Protein AF-A0A251T1A9-F1 (afdb_monomer_lite)

InterPro domains:
  IPR000823 Plant peroxidase [PR00461] (38-57)
  IPR000823 Plant peroxidase [PR00461] (62-82)
  IPR000823 Plant peroxidase [PTHR31235] (16-74)
  IPR002016 Haem peroxidase [PS50873] (28-74)
  IPR010255 Haem peroxidase superfamily [SSF48113] (6-73)

Secondary structure (DSSP, 8-state):
-HHHHHHHHHHHHHHHHHHHHHHT------TTTTTTT-TTHHHHHHHHHHHHHHH-TTHHHHHHHHHHHHHH------S----

pLDDT: mean 85.2, std 16.34, range [44.59, 98.56]

Foldseek 3Di:
DVVVVVVVVVVVVVVVVVVVVVVPPPPVDDDCPCCVPNVCPVVVVVVVQVVVCVVPVVSVVVVVVVVCCVVVPDPPPDPDPPD

Organism: Helianthus annuus (NCBI:txid4232)

Sequence (83 aa):
MKLIKMTIVVLTIIIIFEFLIVANSQNQLKVGFYNQVCPNAESVVTNIVRDAAKSDHRIPPGLLRLHFHDCFVEVLHLSQTHL

Radius of gyration: 23.27 Å; chains: 1; bounding box: 36×28×73 Å

Structure (mmCIF, N/CA/C/O backbone):
data_AF-A0A251T1A9-F1
#
_entry.id   AF-A0A251T1A9-F1
#
loop_
_atom_site.group_PDB
_atom_site.id
_atom_site.type_symbol
_atom_site.label_atom_id
_atom_site.label_alt_id
_atom_site.label_comp_id
_atom_site.label_asym_id
_atom_site.label_entity_id
_atom_site.label_seq_id
_atom_site.pdbx_PDB_ins_code
_atom_site.Cartn_x
_atom_site.Cartn_y
_atom_site.Cartn_z
_atom_site.occupancy
_atom_site.B_iso_or_equiv
_atom_site.auth_seq_id
_atom_site.auth_comp_id
_atom_site.auth_asym_id
_atom_site.auth_atom_id
_atom_site.pdbx_PDB_model_num
ATOM 1 N N . MET A 1 1 ? 21.744 -9.382 52.443 1.00 64.25 1 MET A N 1
ATOM 2 C CA . MET A 1 1 ? 20.283 -9.377 52.175 1.00 64.25 1 MET A CA 1
ATOM 3 C C . MET A 1 1 ? 19.708 -7.992 51.840 1.00 64.25 1 MET A C 1
ATOM 5 O O . MET A 1 1 ? 18.954 -7.910 50.882 1.00 64.25 1 MET A O 1
ATOM 9 N N . LYS A 1 2 ? 20.049 -6.907 52.560 1.00 79.06 2 LYS A N 1
ATOM 10 C CA . LY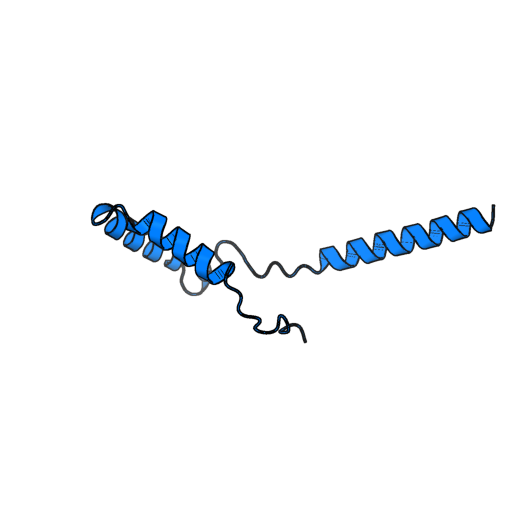S A 1 2 ? 19.549 -5.544 52.252 1.00 79.06 2 LYS A CA 1
ATOM 11 C C . LYS A 1 2 ? 20.025 -5.008 50.891 1.00 79.06 2 LYS A C 1
ATOM 13 O O . LYS A 1 2 ? 19.208 -4.529 50.119 1.00 79.06 2 LYS A O 1
ATOM 18 N N . LEU A 1 3 ? 21.312 -5.192 50.578 1.00 78.06 3 LEU A N 1
ATOM 19 C CA . LEU A 1 3 ? 21.897 -4.823 49.280 1.00 78.06 3 LEU A CA 1
ATOM 20 C C . LEU A 1 3 ? 21.250 -5.592 48.120 1.00 78.06 3 LEU A C 1
ATOM 22 O O . LEU A 1 3 ? 20.825 -4.981 47.156 1.00 78.06 3 LEU A O 1
ATOM 26 N N . ILE A 1 4 ? 21.063 -6.906 48.271 1.00 87.38 4 ILE A N 1
ATOM 27 C CA . ILE A 1 4 ? 20.415 -7.760 47.259 1.00 87.38 4 ILE A CA 1
ATOM 28 C C . ILE A 1 4 ? 18.966 -7.317 47.002 1.00 87.38 4 ILE A C 1
ATOM 30 O O . ILE A 1 4 ? 18.561 -7.184 45.854 1.00 87.38 4 ILE A O 1
ATOM 34 N N . LYS A 1 5 ? 18.189 -7.029 48.058 1.00 84.38 5 LYS A N 1
ATOM 35 C CA . LYS A 1 5 ? 16.824 -6.492 47.917 1.00 84.38 5 LYS A CA 1
ATOM 36 C C . LYS A 1 5 ? 16.809 -5.136 47.210 1.00 84.38 5 LYS A C 1
ATOM 38 O O . LYS A 1 5 ? 15.960 -4.921 46.357 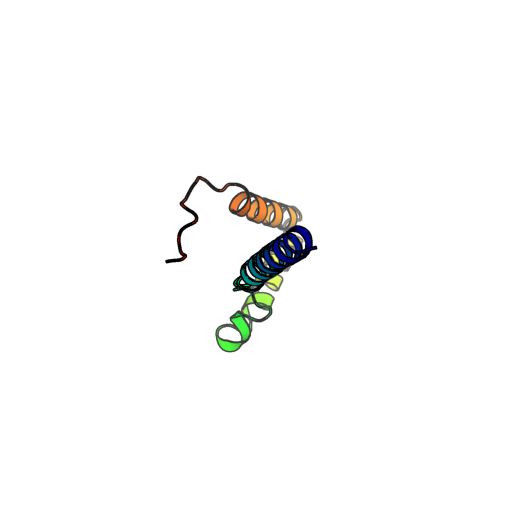1.00 84.38 5 LYS A O 1
ATOM 43 N N . MET A 1 6 ? 17.752 -4.253 47.531 1.00 86.12 6 MET A N 1
ATOM 44 C CA . MET A 1 6 ? 17.872 -2.943 46.887 1.00 86.12 6 MET A CA 1
ATOM 45 C C . MET A 1 6 ? 18.218 -3.075 45.400 1.00 86.12 6 MET A C 1
ATOM 47 O O . MET A 1 6 ? 17.589 -2.426 44.573 1.00 86.12 6 MET A O 1
ATOM 51 N N . THR A 1 7 ? 19.146 -3.968 45.048 1.00 91.44 7 THR A N 1
ATOM 52 C CA . THR A 1 7 ? 19.484 -4.261 43.650 1.00 91.44 7 THR A CA 1
ATOM 53 C C . THR A 1 7 ? 18.280 -4.808 42.885 1.00 91.44 7 THR A C 1
ATOM 55 O O . THR A 1 7 ? 18.017 -4.353 41.779 1.00 91.44 7 THR A O 1
ATOM 58 N N . ILE A 1 8 ? 17.502 -5.722 43.477 1.00 93.94 8 ILE A N 1
ATOM 59 C CA . ILE A 1 8 ? 16.285 -6.260 42.847 1.00 93.94 8 ILE A CA 1
ATOM 60 C C . ILE A 1 8 ? 15.260 -5.149 42.598 1.00 93.94 8 ILE A C 1
ATOM 62 O O . ILE A 1 8 ? 14.719 -5.065 41.501 1.00 93.94 8 ILE A O 1
ATOM 66 N N . VAL A 1 9 ? 15.029 -4.266 43.576 1.00 94.06 9 VAL A N 1
ATOM 67 C CA . VAL A 1 9 ? 14.092 -3.140 43.419 1.00 94.06 9 VAL A CA 1
ATOM 68 C C . VAL A 1 9 ? 14.524 -2.233 42.263 1.00 94.06 9 VAL A C 1
ATOM 70 O O . VAL A 1 9 ? 13.709 -1.924 41.397 1.00 94.06 9 VAL A O 1
ATOM 73 N N . VAL A 1 10 ? 15.808 -1.875 42.184 1.00 94.38 10 VAL A N 1
ATOM 74 C CA . VAL A 1 10 ? 16.335 -1.049 41.084 1.00 94.38 10 VAL A CA 1
ATOM 75 C C . VAL A 1 10 ? 16.153 -1.734 39.726 1.00 94.38 10 VAL A C 1
ATOM 77 O O . VAL A 1 10 ? 15.663 -1.100 38.796 1.00 94.38 10 VAL A O 1
ATOM 80 N N . LEU A 1 11 ? 16.463 -3.029 39.615 1.00 94.62 11 LEU A N 1
ATOM 81 C CA . LEU A 1 11 ? 16.277 -3.779 38.368 1.00 94.62 11 LEU A CA 1
ATOM 82 C C . LEU A 1 11 ? 14.805 -3.828 37.940 1.00 94.62 11 LEU A C 1
ATOM 84 O O . LEU A 1 11 ? 14.506 -3.632 36.767 1.00 94.62 11 LEU A O 1
ATOM 88 N N . THR A 1 12 ? 13.876 -4.028 38.879 1.00 93.75 12 THR A N 1
ATOM 89 C CA . THR A 1 12 ? 12.441 -4.030 38.552 1.00 93.75 12 THR A CA 1
ATOM 90 C C . THR A 1 12 ? 11.954 -2.669 38.057 1.00 93.75 12 THR A C 1
ATOM 92 O O . THR A 1 12 ? 11.174 -2.619 37.112 1.00 93.75 12 THR A O 1
ATOM 95 N N . ILE A 1 13 ? 12.451 -1.567 38.629 1.00 94.75 13 ILE A N 1
ATOM 96 C CA . ILE A 1 13 ? 12.118 -0.209 38.177 1.00 94.75 13 ILE A CA 1
ATOM 97 C C . ILE A 1 13 ? 12.642 0.038 36.757 1.00 94.75 13 ILE A C 1
ATOM 99 O O . ILE A 1 13 ? 11.906 0.577 35.935 1.00 94.75 13 ILE A O 1
ATOM 103 N N . ILE A 1 14 ? 13.875 -0.388 36.456 1.00 94.00 14 ILE A N 1
ATOM 104 C CA . ILE A 1 14 ? 14.467 -0.255 35.114 1.00 94.00 14 ILE A CA 1
ATOM 105 C C . ILE A 1 14 ? 13.627 -1.016 34.081 1.00 94.00 14 ILE A C 1
ATOM 107 O O . ILE A 1 14 ? 13.238 -0.440 33.069 1.00 94.00 14 ILE A O 1
ATOM 111 N N . ILE A 1 15 ? 13.265 -2.268 34.375 1.00 93.06 15 ILE A N 1
ATOM 112 C CA . ILE A 1 15 ? 12.444 -3.098 33.478 1.00 93.06 15 ILE A CA 1
ATOM 113 C C . ILE A 1 15 ? 11.067 -2.460 33.235 1.00 93.06 15 ILE A C 1
ATOM 115 O O . ILE A 1 15 ? 10.587 -2.423 32.104 1.00 93.06 15 ILE A O 1
ATOM 119 N N . ILE A 1 16 ? 10.424 -1.929 34.281 1.00 92.25 16 ILE A N 1
ATOM 120 C CA . ILE A 1 16 ? 9.127 -1.247 34.157 1.00 92.25 16 ILE A CA 1
ATOM 121 C C . ILE A 1 16 ? 9.254 0.012 33.290 1.00 92.25 16 ILE A C 1
ATOM 123 O O . ILE A 1 16 ? 8.388 0.272 32.456 1.00 92.25 16 ILE A O 1
ATOM 127 N N . PHE A 1 17 ? 10.328 0.783 33.462 1.00 88.19 17 PHE A N 1
ATOM 128 C CA . PHE A 1 17 ? 10.569 2.004 32.699 1.00 88.19 17 PHE A CA 1
ATOM 129 C C . PHE A 1 17 ? 10.767 1.726 31.203 1.00 88.19 17 PHE A C 1
ATOM 131 O O . PHE A 1 17 ? 10.140 2.380 30.372 1.00 88.19 17 PHE A O 1
ATOM 138 N N . GLU A 1 18 ? 11.559 0.710 30.852 1.00 85.31 18 GLU A N 1
ATOM 139 C CA . GLU A 1 18 ? 11.739 0.279 29.459 1.00 85.31 18 GLU A CA 1
ATOM 140 C C . GLU A 1 18 ? 10.416 -0.175 28.823 1.00 85.31 18 GLU A C 1
ATOM 142 O O . GLU A 1 18 ? 10.100 0.201 27.692 1.00 85.31 18 GLU A O 1
ATOM 147 N N . PHE A 1 19 ? 9.594 -0.920 29.568 1.00 81.69 19 PHE A N 1
ATOM 148 C CA . PHE A 1 19 ? 8.294 -1.390 29.086 1.00 81.69 19 PHE A CA 1
ATOM 149 C C . PHE A 1 19 ? 7.309 -0.237 28.830 1.00 81.69 19 PHE A C 1
ATOM 151 O O . PHE A 1 19 ? 6.577 -0.244 27.838 1.00 81.69 19 PHE A O 1
ATOM 158 N N . LEU A 1 20 ? 7.319 0.788 29.690 1.00 80.12 20 LEU A N 1
ATOM 159 C CA . LEU A 1 20 ? 6.507 1.994 29.515 1.00 80.12 20 LEU A CA 1
ATOM 160 C C . LEU A 1 20 ? 6.915 2.792 28.271 1.00 80.12 20 LEU A C 1
ATOM 162 O O . LEU A 1 20 ? 6.042 3.325 27.590 1.00 80.12 20 LEU A O 1
ATOM 166 N N . ILE A 1 21 ? 8.204 2.857 27.934 1.00 75.81 21 ILE A N 1
ATOM 167 C CA . ILE A 1 21 ? 8.669 3.555 26.725 1.00 75.81 21 ILE A CA 1
ATOM 168 C C . ILE A 1 21 ? 8.140 2.865 25.459 1.00 75.81 21 ILE A C 1
ATOM 170 O O . ILE A 1 21 ? 7.597 3.533 24.580 1.00 75.81 21 ILE A O 1
ATOM 174 N N . VAL A 1 22 ? 8.225 1.534 25.377 1.00 69.69 22 VAL A N 1
ATOM 175 C CA . VAL A 1 22 ? 7.760 0.765 24.203 1.00 69.69 22 VAL A CA 1
ATOM 176 C C . VAL A 1 22 ? 6.241 0.868 24.013 1.00 69.69 22 VAL A C 1
ATOM 178 O O . VAL A 1 22 ? 5.755 0.956 22.881 1.00 69.69 22 VAL A O 1
ATOM 181 N N . ALA A 1 23 ? 5.483 0.919 25.112 1.00 64.81 23 ALA A N 1
ATOM 182 C CA . ALA A 1 23 ? 4.02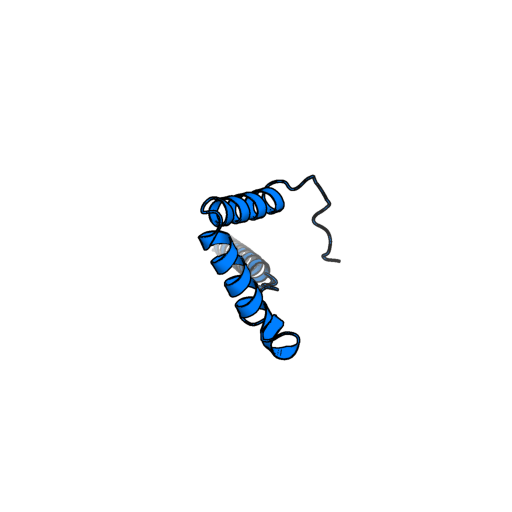7 1.055 25.085 1.00 64.81 23 ALA A CA 1
ATOM 183 C C . ALA A 1 23 ? 3.534 2.398 24.505 1.00 64.81 23 ALA A C 1
ATOM 185 O O . ALA A 1 23 ? 2.380 2.492 24.096 1.00 64.81 23 ALA A O 1
ATOM 186 N N . ASN A 1 24 ? 4.395 3.420 24.437 1.00 60.16 24 ASN A N 1
ATOM 187 C CA . ASN A 1 24 ? 4.082 4.729 23.857 1.00 60.16 24 ASN A CA 1
ATOM 188 C C . ASN A 1 24 ? 4.434 4.836 22.362 1.00 60.16 24 ASN A C 1
ATOM 190 O O . ASN A 1 24 ? 4.436 5.936 21.806 1.00 60.16 24 ASN A O 1
ATOM 194 N N . SER A 1 25 ? 4.724 3.718 21.688 1.00 60.53 25 SER A N 1
ATOM 195 C CA . SER A 1 25 ? 4.866 3.722 20.231 1.00 60.53 25 SER A CA 1
ATOM 196 C C . SER A 1 25 ? 3.524 4.081 19.580 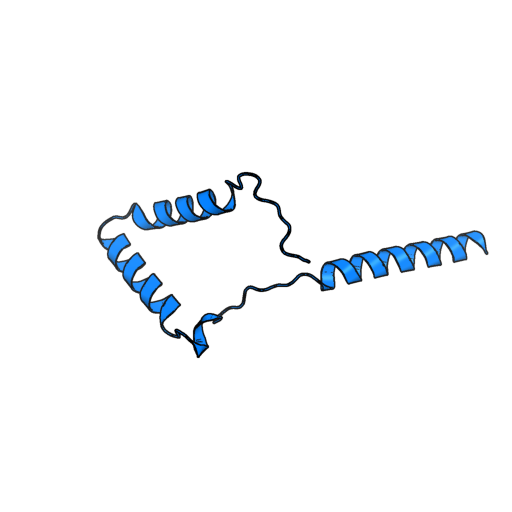1.00 60.53 25 SER A C 1
ATOM 198 O O . SER A 1 25 ? 2.571 3.304 19.545 1.00 60.53 25 SER A O 1
ATOM 200 N N . GLN A 1 26 ? 3.441 5.314 19.082 1.00 61.28 26 GLN A N 1
ATOM 201 C CA . GLN A 1 26 ? 2.320 5.815 18.298 1.00 61.28 26 GLN A CA 1
ATOM 202 C C . GLN A 1 26 ? 2.293 5.071 16.956 1.00 61.28 26 GLN A C 1
ATOM 204 O O . GLN A 1 26 ? 2.864 5.523 15.966 1.00 61.28 26 GLN A O 1
ATOM 209 N N . ASN A 1 27 ? 1.630 3.916 16.903 1.00 62.81 27 ASN A N 1
ATOM 210 C CA . ASN A 1 27 ? 1.248 3.293 15.637 1.00 62.81 27 ASN A CA 1
ATOM 211 C C . ASN A 1 27 ? 0.154 4.154 14.981 1.00 62.81 27 ASN A C 1
ATOM 213 O O . ASN A 1 27 ? -1.035 3.856 15.068 1.00 62.81 27 ASN A O 1
ATOM 217 N N . GLN A 1 28 ? 0.560 5.257 14.345 1.00 77.25 28 GLN A N 1
ATOM 218 C CA . GLN A 1 28 ? -0.339 6.180 13.637 1.00 77.25 28 GLN A CA 1
ATOM 219 C C . GLN A 1 28 ? -0.906 5.571 12.344 1.00 77.25 28 GLN A C 1
ATOM 221 O O . GLN A 1 28 ? -1.880 6.075 11.786 1.00 77.25 28 GLN A O 1
ATOM 226 N N . LEU A 1 29 ? -0.317 4.472 11.866 1.00 85.88 29 LEU A N 1
ATOM 227 C CA . LEU A 1 29 ? -0.768 3.751 10.684 1.00 85.88 29 LEU A CA 1
ATOM 228 C C . LEU A 1 29 ? -1.855 2.740 11.050 1.00 85.88 29 LEU A C 1
ATOM 230 O O . LEU A 1 29 ? -1.707 1.936 11.970 1.00 85.88 29 LEU A O 1
ATOM 234 N N . LYS A 1 30 ? -2.945 2.750 10.282 1.00 89.25 30 LYS A N 1
ATOM 235 C CA . LYS A 1 30 ? -4.086 1.853 10.469 1.00 89.25 30 LYS A CA 1
ATOM 236 C C . LYS A 1 30 ? -4.599 1.359 9.120 1.00 89.25 30 LYS A C 1
ATOM 238 O O . LYS A 1 30 ? -4.830 2.154 8.214 1.00 89.25 30 LYS A O 1
ATOM 243 N N . VAL A 1 31 ? -4.848 0.055 9.005 1.00 92.31 31 VAL A N 1
ATOM 244 C CA . VAL A 1 31 ? -5.536 -0.516 7.835 1.00 92.31 31 VAL A CA 1
ATOM 245 C C . VAL A 1 31 ? -6.948 0.065 7.739 1.00 92.31 31 VAL A C 1
ATOM 247 O O . VAL A 1 31 ? -7.678 0.109 8.734 1.00 92.31 31 VAL A O 1
ATOM 250 N N . GLY A 1 32 ? -7.330 0.533 6.549 1.00 93.62 32 GLY A N 1
ATOM 251 C CA . GLY A 1 32 ? -8.607 1.212 6.343 1.00 93.62 32 GLY A CA 1
ATOM 252 C C . GLY A 1 32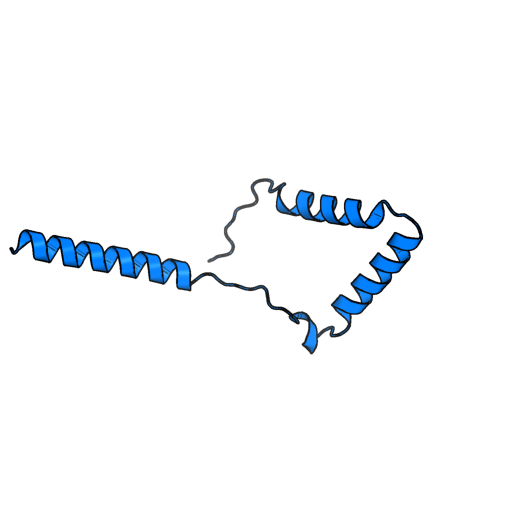 ? -8.651 2.639 6.895 1.00 93.62 32 GLY A C 1
ATOM 253 O O . GLY A 1 32 ? -9.735 3.141 7.194 1.00 93.62 32 GLY A O 1
ATOM 254 N N . PHE A 1 33 ? -7.498 3.307 7.041 1.00 94.38 33 PHE A N 1
ATOM 255 C CA . PHE A 1 33 ? -7.417 4.722 7.429 1.00 94.38 33 PHE A CA 1
ATOM 256 C C . PHE A 1 33 ? -8.340 5.611 6.576 1.00 94.38 33 PHE A C 1
ATOM 258 O O . PHE A 1 33 ? -9.028 6.485 7.098 1.00 94.38 33 PHE A O 1
ATOM 265 N N . TYR A 1 34 ? -8.429 5.333 5.273 1.00 96.50 34 TYR A N 1
ATOM 266 C CA . TYR A 1 34 ? -9.244 6.110 4.341 1.00 96.50 34 TYR A CA 1
ATOM 267 C C . TYR A 1 34 ? -10.724 5.707 4.292 1.00 96.50 34 TYR A C 1
ATOM 269 O O . TYR A 1 34 ? -11.491 6.379 3.610 1.00 96.50 34 TYR A O 1
ATOM 277 N N . ASN A 1 35 ? -11.173 4.682 5.025 1.00 96.75 35 ASN A N 1
ATOM 278 C CA . ASN A 1 35 ? -12.524 4.121 4.867 1.00 96.75 35 ASN A CA 1
ATOM 279 C C . ASN A 1 35 ? -13.660 5.139 5.046 1.00 96.75 35 ASN A C 1
ATOM 281 O O . ASN A 1 35 ? -14.710 4.993 4.431 1.00 96.75 35 ASN A O 1
ATOM 285 N N . GLN A 1 36 ? -13.471 6.156 5.889 1.00 96.88 36 GLN A N 1
ATOM 286 C CA . GLN A 1 36 ? -14.511 7.149 6.176 1.00 96.88 36 GLN A CA 1
ATOM 287 C C . GLN A 1 36 ? -14.492 8.351 5.225 1.00 96.88 36 GLN A C 1
ATOM 289 O O . GLN A 1 36 ? -15.525 8.977 5.020 1.00 96.88 36 GLN A O 1
ATOM 294 N N . VAL A 1 37 ? -13.330 8.681 4.657 1.00 97.12 37 VAL A N 1
ATOM 295 C CA . VAL A 1 37 ? -13.135 9.912 3.870 1.00 97.12 37 VAL A CA 1
ATOM 296 C C . VAL A 1 37 ? -13.011 9.604 2.379 1.00 97.12 37 VAL A C 1
ATOM 298 O O . VAL A 1 37 ? -13.566 10.311 1.546 1.00 97.12 37 VAL A O 1
ATOM 301 N N . CYS A 1 38 ? -12.299 8.531 2.033 1.00 97.81 38 CYS A N 1
ATOM 302 C CA . CYS A 1 38 ? -12.086 8.072 0.666 1.00 97.81 38 CYS A CA 1
ATOM 303 C C . CYS A 1 38 ? -12.036 6.529 0.622 1.00 97.81 38 CYS A C 1
ATOM 305 O O . CYS A 1 38 ? -10.961 5.941 0.480 1.00 97.81 38 CYS A O 1
ATOM 307 N N . PRO A 1 39 ? -13.189 5.841 0.735 1.00 97.75 39 PRO A N 1
ATOM 308 C CA . PRO A 1 39 ? -13.240 4.377 0.834 1.00 97.75 39 PRO A CA 1
ATOM 309 C C . PRO A 1 39 ? -12.679 3.649 -0.394 1.00 97.75 39 PRO A C 1
ATOM 311 O O . PRO A 1 39 ? -12.282 2.493 -0.305 1.00 97.75 39 PRO A O 1
ATOM 314 N N . ASN A 1 40 ? -12.621 4.327 -1.542 1.00 98.00 40 ASN A N 1
ATOM 315 C CA . ASN A 1 40 ? -12.116 3.762 -2.791 1.00 98.00 40 ASN A CA 1
ATOM 316 C C . ASN A 1 40 ? -10.628 4.055 -3.034 1.00 98.00 40 ASN A C 1
ATOM 318 O O . ASN A 1 40 ? -10.121 3.706 -4.095 1.00 98.00 40 ASN A O 1
ATOM 322 N N . ALA A 1 41 ? -9.915 4.697 -2.101 1.00 98.06 41 ALA A N 1
ATOM 323 C CA . ALA A 1 41 ? -8.515 5.077 -2.307 1.00 98.06 41 ALA A CA 1
ATOM 324 C C . ALA A 1 41 ? -7.641 3.872 -2.699 1.00 98.06 41 ALA A C 1
ATOM 326 O O . ALA A 1 41 ? -6.977 3.888 -3.736 1.00 98.06 41 ALA A O 1
ATOM 327 N N . GLU A 1 42 ? -7.699 2.794 -1.914 1.00 97.62 42 GLU A N 1
ATOM 328 C CA . GLU A 1 42 ? -6.888 1.594 -2.143 1.00 97.62 42 GLU A CA 1
ATOM 329 C C . GLU A 1 42 ? -7.260 0.891 -3.461 1.00 97.62 42 GLU A C 1
ATOM 331 O O . GLU A 1 42 ? -6.382 0.447 -4.208 1.00 97.62 42 GLU A O 1
ATOM 336 N N . SER A 1 43 ? -8.554 0.833 -3.801 1.00 98.31 43 SER A N 1
ATOM 337 C CA . SER A 1 43 ? -9.023 0.174 -5.026 1.00 98.31 43 SER A CA 1
ATOM 338 C C . SER A 1 43 ? -8.656 0.962 -6.285 1.00 98.31 43 SER A C 1
ATOM 340 O O . SER A 1 43 ? -8.215 0.364 -7.269 1.00 98.31 43 SER A O 1
ATOM 342 N N . VAL A 1 44 ? -8.761 2.293 -6.248 1.00 98.44 44 VAL A N 1
ATOM 343 C CA . VAL A 1 44 ? -8.348 3.183 -7.342 1.00 98.44 44 VAL A CA 1
ATOM 344 C C . VAL A 1 44 ? -6.853 3.041 -7.613 1.00 98.44 44 VAL A C 1
ATOM 346 O O . VAL A 1 44 ? -6.474 2.774 -8.755 1.00 98.44 44 VAL A O 1
ATOM 349 N N . VAL A 1 45 ? -6.008 3.138 -6.579 1.00 98.19 45 VAL A N 1
ATOM 350 C CA . VAL A 1 45 ? -4.551 2.972 -6.722 1.00 98.19 45 VAL A CA 1
ATOM 351 C C . VAL A 1 45 ? -4.223 1.596 -7.303 1.00 98.19 45 VAL A C 1
ATOM 353 O O . VAL A 1 45 ? -3.490 1.500 -8.286 1.00 98.19 45 VAL A O 1
ATOM 356 N N . THR A 1 46 ? -4.825 0.531 -6.765 1.00 98.25 46 THR A N 1
ATOM 357 C CA . THR A 1 46 ? -4.597 -0.839 -7.249 1.00 98.25 46 THR A CA 1
ATOM 358 C C . THR A 1 46 ? -4.990 -0.998 -8.718 1.00 98.25 46 THR A C 1
ATOM 360 O O . THR A 1 46 ? -4.268 -1.639 -9.480 1.00 98.25 46 THR A O 1
ATOM 363 N N . ASN A 1 47 ? -6.119 -0.422 -9.140 1.00 98.56 47 ASN A N 1
ATOM 364 C CA . ASN A 1 47 ? -6.575 -0.502 -10.527 1.00 98.56 47 ASN A CA 1
ATOM 365 C C . ASN A 1 47 ? -5.602 0.184 -11.488 1.00 98.56 47 ASN A C 1
ATOM 367 O O . ASN A 1 47 ? -5.176 -0.438 -12.459 1.00 98.56 47 ASN A O 1
ATOM 371 N N . ILE A 1 48 ? -5.194 1.414 -11.171 1.00 98.44 48 ILE A N 1
ATOM 372 C CA . ILE A 1 48 ? -4.261 2.185 -11.999 1.00 98.44 48 ILE A CA 1
ATOM 373 C C . ILE A 1 48 ? -2.915 1.467 -12.108 1.00 98.44 48 ILE A C 1
ATOM 375 O O . ILE A 1 48 ? -2.403 1.282 -13.211 1.00 98.44 48 ILE A O 1
ATOM 379 N N . VAL A 1 49 ? -2.355 1.010 -10.982 1.00 98.25 49 VAL A N 1
ATOM 380 C CA . VAL A 1 49 ? -1.069 0.298 -10.977 1.00 98.25 49 VAL A CA 1
ATOM 381 C C . VAL A 1 49 ? -1.162 -1.000 -11.779 1.00 98.25 49 VAL A C 1
ATOM 383 O O . VAL A 1 49 ? -0.243 -1.320 -12.531 1.00 98.25 49 VAL A O 1
ATOM 386 N N . ARG A 1 50 ? -2.276 -1.735 -11.678 1.00 98.50 50 ARG A N 1
ATOM 387 C CA . ARG A 1 50 ? -2.488 -2.972 -12.438 1.00 98.50 50 ARG A CA 1
ATOM 388 C C . ARG A 1 50 ? -2.558 -2.722 -13.939 1.00 98.50 50 ARG A C 1
ATOM 390 O O . ARG A 1 50 ? -1.974 -3.486 -14.702 1.00 98.50 50 ARG A O 1
ATOM 397 N N . ASP A 1 51 ? -3.267 -1.686 -14.370 1.00 98.50 51 ASP A N 1
ATOM 398 C CA . ASP A 1 51 ? -3.379 -1.368 -15.792 1.00 98.50 51 ASP A CA 1
ATOM 399 C C . ASP A 1 51 ? -2.054 -0.835 -16.351 1.00 98.50 51 ASP A C 1
ATOM 401 O O . ASP A 1 51 ? -1.627 -1.261 -17.425 1.00 98.50 51 ASP A O 1
ATOM 405 N N . ALA A 1 52 ? -1.330 -0.021 -15.577 1.00 98.25 52 ALA A N 1
ATOM 406 C CA . ALA A 1 52 ? 0.024 0.406 -15.919 1.00 98.25 52 ALA A CA 1
ATOM 407 C C . ALA A 1 52 ? 0.996 -0.781 -16.023 1.00 98.25 52 ALA A C 1
ATOM 409 O O . ALA A 1 52 ? 1.795 -0.837 -16.954 1.00 98.25 52 ALA A O 1
ATOM 410 N N . ALA A 1 53 ? 0.890 -1.769 -15.130 1.00 98.19 53 ALA A N 1
ATOM 411 C CA . ALA A 1 53 ? 1.726 -2.968 -15.155 1.00 98.19 53 ALA A CA 1
ATOM 412 C C . ALA A 1 53 ? 1.491 -3.843 -16.396 1.00 98.19 53 ALA A C 1
ATOM 414 O O . ALA A 1 53 ? 2.437 -4.446 -16.899 1.00 98.19 53 ALA A O 1
ATOM 415 N N . LYS A 1 54 ? 0.254 -3.898 -16.915 1.00 98.38 54 LYS A N 1
ATOM 416 C CA . LYS A 1 54 ? -0.044 -4.582 -18.188 1.00 98.38 54 LYS A CA 1
ATOM 417 C C . LYS A 1 54 ? 0.620 -3.884 -19.375 1.00 98.38 54 LYS A C 1
ATOM 419 O O . LYS A 1 54 ? 0.999 -4.551 -20.333 1.00 98.38 54 LYS A O 1
ATOM 424 N N . SER A 1 55 ? 0.728 -2.555 -19.324 1.00 98.06 55 SER A N 1
ATOM 425 C CA . SER A 1 55 ? 1.361 -1.762 -20.381 1.00 98.06 55 SER A CA 1
ATOM 426 C C . SER A 1 55 ? 2.889 -1.792 -20.300 1.00 98.06 55 SER A C 1
ATOM 428 O O . SER A 1 55 ? 3.549 -1.843 -21.334 1.00 98.06 55 SER A O 1
ATOM 430 N N . ASP A 1 56 ? 3.458 -1.739 -19.095 1.00 98.12 56 ASP A N 1
ATOM 431 C CA . ASP A 1 56 ? 4.901 -1.792 -18.861 1.00 98.12 56 ASP A CA 1
ATOM 432 C C . ASP A 1 56 ? 5.217 -2.582 -17.582 1.00 98.12 56 ASP A C 1
ATOM 434 O O . ASP A 1 56 ? 4.986 -2.140 -16.453 1.00 98.12 56 ASP A O 1
ATOM 438 N N . HIS A 1 57 ? 5.835 -3.747 -17.771 1.00 97.00 57 HIS A N 1
ATOM 439 C CA . HIS A 1 57 ? 6.230 -4.664 -16.702 1.00 97.00 57 HIS A CA 1
ATOM 440 C C . HIS A 1 57 ? 7.284 -4.076 -15.744 1.00 97.00 57 HIS A C 1
ATOM 442 O O . HIS A 1 57 ? 7.530 -4.639 -14.677 1.00 97.00 57 HIS A O 1
ATOM 448 N N . ARG A 1 58 ? 7.914 -2.947 -16.092 1.00 98.00 58 ARG A N 1
ATOM 449 C CA . ARG A 1 58 ? 8.895 -2.251 -15.245 1.00 98.00 58 ARG A CA 1
ATOM 450 C C . ARG A 1 58 ? 8.243 -1.343 -14.199 1.00 98.00 58 ARG A C 1
ATOM 452 O O . ARG A 1 58 ? 8.930 -0.926 -13.269 1.00 98.00 58 ARG A O 1
ATOM 459 N N . ILE A 1 59 ? 6.941 -1.058 -14.309 1.00 98.12 59 ILE A N 1
ATOM 460 C CA . ILE A 1 59 ? 6.218 -0.172 -13.382 1.00 98.12 59 ILE A CA 1
ATOM 461 C C . ILE A 1 59 ? 6.222 -0.718 -11.941 1.00 98.12 59 ILE A C 1
ATOM 463 O O . ILE A 1 59 ? 6.685 0.008 -11.061 1.00 98.12 59 ILE A O 1
ATOM 467 N N . PRO A 1 60 ? 5.788 -1.966 -11.645 1.00 97.94 60 PRO A N 1
ATOM 468 C CA . PRO A 1 60 ? 5.776 -2.463 -10.266 1.00 97.94 60 PRO A CA 1
ATOM 469 C C . PRO A 1 60 ? 7.145 -2.437 -9.560 1.00 97.94 60 PRO A C 1
ATOM 471 O O . PRO A 1 60 ? 7.221 -1.879 -8.463 1.00 97.94 60 PRO A O 1
ATOM 474 N N . PRO A 1 61 ? 8.246 -2.961 -10.148 1.00 97.94 61 PRO A N 1
ATOM 475 C CA . PRO A 1 61 ? 9.553 -2.876 -9.498 1.00 97.94 61 PRO A CA 1
ATOM 476 C C . PRO A 1 61 ? 10.068 -1.430 -9.405 1.00 97.94 61 PRO A C 1
ATOM 478 O O . PRO A 1 61 ? 10.768 -1.098 -8.449 1.00 97.94 61 PRO A O 1
ATOM 481 N N . GLY A 1 62 ? 9.702 -0.555 -10.349 1.00 98.06 62 GLY A N 1
ATOM 482 C CA . GLY A 1 62 ? 10.016 0.874 -10.298 1.00 98.06 62 GLY A CA 1
ATOM 483 C C . GLY A 1 62 ? 9.340 1.597 -9.130 1.00 98.06 62 GLY A C 1
ATOM 484 O O . GLY A 1 62 ? 10.015 2.315 -8.398 1.00 98.06 62 GLY A O 1
ATOM 485 N N . LEU A 1 63 ? 8.042 1.364 -8.909 1.00 97.69 63 LEU A N 1
ATOM 486 C CA . LEU A 1 63 ? 7.292 1.929 -7.779 1.00 97.69 63 LEU A CA 1
ATOM 487 C C . LEU A 1 63 ? 7.836 1.443 -6.434 1.00 97.69 63 LEU A C 1
ATOM 489 O O . LEU A 1 63 ? 7.982 2.237 -5.508 1.00 97.69 63 LEU A O 1
ATOM 493 N N . LEU A 1 64 ? 8.192 0.159 -6.341 1.00 96.25 64 LEU A N 1
ATOM 494 C CA . LEU A 1 64 ? 8.815 -0.391 -5.140 1.00 96.25 64 LEU A CA 1
ATOM 495 C C . LEU A 1 64 ? 10.166 0.281 -4.859 1.00 96.25 64 LEU A C 1
ATOM 497 O O . LEU A 1 64 ? 10.424 0.704 -3.735 1.00 96.25 64 LEU A O 1
ATOM 501 N N . ARG A 1 65 ? 11.012 0.432 -5.889 1.00 96.00 65 ARG A N 1
ATOM 502 C CA . ARG A 1 65 ? 12.292 1.143 -5.769 1.00 96.00 65 ARG A CA 1
ATOM 503 C C . ARG A 1 65 ? 12.094 2.599 -5.355 1.00 96.00 65 ARG A C 1
ATOM 505 O O . ARG A 1 65 ? 12.866 3.074 -4.532 1.00 96.00 65 ARG A O 1
ATOM 512 N N . LEU A 1 66 ? 11.100 3.290 -5.913 1.00 94.75 66 LEU A N 1
ATOM 513 C CA . LEU A 1 66 ? 10.786 4.676 -5.565 1.00 94.75 66 LEU A CA 1
ATOM 514 C C . LEU A 1 66 ? 10.382 4.797 -4.092 1.00 94.75 66 LEU A C 1
ATOM 516 O O . LEU A 1 66 ? 10.959 5.608 -3.383 1.00 94.75 66 LEU A O 1
ATOM 520 N N . HIS A 1 67 ? 9.482 3.933 -3.610 1.00 92.88 67 HIS A N 1
ATOM 521 C CA . HIS A 1 67 ? 9.082 3.923 -2.202 1.00 92.88 67 HIS A CA 1
ATOM 522 C C . HIS A 1 67 ? 10.276 3.688 -1.266 1.00 92.88 67 HIS A C 1
ATOM 524 O O . HIS A 1 67 ? 10.460 4.417 -0.295 1.00 92.88 67 HIS A O 1
ATOM 530 N N . PHE A 1 68 ? 11.135 2.714 -1.588 1.00 90.19 68 PHE A N 1
ATOM 531 C CA . PHE A 1 68 ? 12.362 2.498 -0.824 1.00 90.19 68 PHE A CA 1
ATOM 532 C C . PHE A 1 68 ? 13.309 3.693 -0.890 1.00 90.19 68 PHE A C 1
ATOM 534 O O . PHE A 1 68 ? 13.910 4.030 0.121 1.00 90.19 68 PHE A O 1
ATOM 541 N N . HIS A 1 69 ? 13.450 4.330 -2.049 1.00 91.62 69 HIS A N 1
ATOM 542 C CA . HIS A 1 69 ? 14.317 5.490 -2.211 1.00 91.62 69 HIS A CA 1
ATOM 543 C C . HIS A 1 69 ? 13.833 6.677 -1.369 1.00 91.62 69 HIS A C 1
ATOM 545 O O . HIS A 1 69 ? 14.650 7.301 -0.702 1.00 91.62 69 HIS A O 1
ATOM 551 N N . ASP A 1 70 ? 12.527 6.940 -1.329 1.00 87.06 70 ASP A N 1
ATOM 552 C CA . ASP A 1 70 ? 11.955 8.030 -0.531 1.00 87.06 70 ASP A CA 1
ATOM 553 C C . ASP A 1 70 ? 12.062 7.765 0.978 1.00 87.06 70 ASP A C 1
ATOM 555 O O . ASP A 1 70 ? 12.282 8.694 1.750 1.00 87.06 70 ASP A O 1
ATOM 559 N N . CYS A 1 71 ? 11.948 6.505 1.414 1.00 85.19 71 CYS A N 1
ATOM 560 C CA . CYS A 1 71 ? 12.047 6.158 2.834 1.00 85.19 71 CYS A CA 1
ATOM 561 C C . CYS A 1 71 ? 13.487 5.983 3.338 1.00 85.19 71 CYS A C 1
ATOM 563 O O . CYS A 1 71 ? 13.756 6.264 4.499 1.00 85.19 71 CYS A O 1
ATOM 565 N N . PHE A 1 72 ? 14.411 5.482 2.511 1.00 79.50 72 PHE A N 1
ATOM 566 C CA . PHE A 1 72 ? 15.802 5.259 2.927 1.00 79.50 72 PHE A CA 1
ATOM 567 C C . PHE A 1 72 ? 16.691 6.488 2.726 1.00 79.50 72 PHE A C 1
ATOM 569 O O . PHE A 1 72 ? 17.693 6.625 3.427 1.00 79.50 72 PHE A O 1
ATOM 576 N N . VAL A 1 73 ? 16.365 7.376 1.782 1.00 72.75 73 VAL A N 1
ATOM 577 C CA . VAL A 1 73 ? 17.098 8.632 1.581 1.00 72.75 73 VAL A CA 1
ATOM 578 C C . VAL A 1 73 ? 16.488 9.709 2.480 1.00 72.75 73 VAL A C 1
ATOM 580 O O . V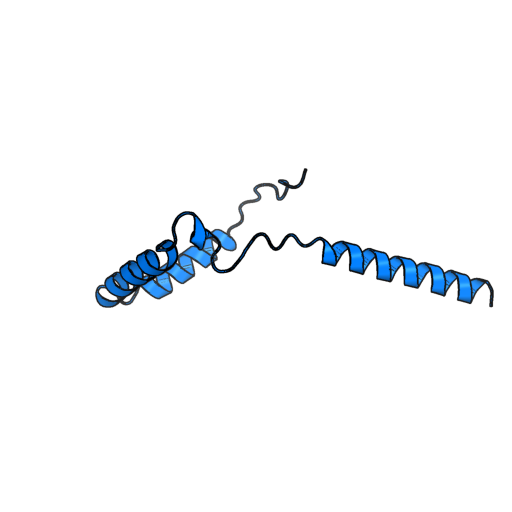AL A 1 73 ? 15.917 10.695 2.024 1.00 72.75 73 VAL A O 1
ATOM 583 N N . GLU A 1 74 ? 16.632 9.531 3.791 1.00 61.44 74 GLU A N 1
ATOM 584 C CA . GLU A 1 74 ? 16.469 10.637 4.732 1.00 61.44 74 GLU A CA 1
ATOM 585 C C . GLU A 1 74 ? 17.692 11.558 4.609 1.00 61.44 74 GLU A C 1
ATOM 587 O O . GLU A 1 74 ? 18.761 11.312 5.171 1.00 61.44 74 GLU A O 1
ATOM 592 N N . VAL A 1 75 ? 17.549 12.664 3.873 1.00 57.12 75 VAL A N 1
ATOM 593 C CA . VAL A 1 75 ? 18.354 13.855 4.169 1.00 57.12 75 VAL A CA 1
ATOM 594 C C . VAL A 1 75 ? 17.881 14.307 5.538 1.00 57.12 75 VAL A C 1
ATOM 596 O O . VAL A 1 75 ? 16.704 14.619 5.649 1.00 57.12 75 VAL A O 1
ATOM 599 N N . LEU A 1 76 ? 18.764 14.296 6.544 1.00 52.38 76 LEU A N 1
ATOM 600 C CA . LEU A 1 76 ? 18.599 14.873 7.888 1.00 52.38 76 LEU A CA 1
ATOM 601 C C . LEU A 1 76 ? 17.583 16.031 7.918 1.00 52.38 76 LEU A C 1
ATOM 603 O O . LEU A 1 76 ? 17.945 17.205 7.897 1.00 52.38 76 LEU A O 1
ATOM 607 N N . HIS A 1 77 ? 16.299 15.705 7.999 1.00 49.28 77 HIS A N 1
ATOM 608 C CA . HIS A 1 77 ? 15.246 16.653 8.278 1.00 49.28 77 HIS A CA 1
ATOM 609 C C . HIS A 1 77 ? 14.678 16.204 9.604 1.00 49.28 77 HIS A C 1
ATOM 611 O O . HIS A 1 77 ? 13.707 15.467 9.670 1.00 49.28 77 HIS A O 1
ATOM 617 N N . LEU A 1 78 ? 15.418 16.597 10.646 1.00 46.41 78 LEU A N 1
ATOM 618 C CA . LEU A 1 78 ? 14.993 16.710 12.035 1.00 46.41 78 LEU A CA 1
ATOM 619 C C . LEU A 1 78 ? 13.785 15.828 12.364 1.00 46.41 78 LEU A C 1
ATOM 621 O O . LEU A 1 78 ? 12.639 16.266 12.253 1.00 46.41 78 LEU A O 1
ATOM 625 N N . SER A 1 79 ? 14.060 14.610 12.832 1.00 50.88 79 SER A N 1
ATOM 626 C CA . SER A 1 79 ? 13.112 13.850 13.636 1.00 50.88 79 SER A CA 1
ATOM 627 C C . SER A 1 79 ? 12.785 14.665 14.894 1.00 50.88 79 SER A C 1
ATOM 629 O O . SER A 1 79 ? 13.389 14.483 15.946 1.00 50.88 79 SER A O 1
ATOM 631 N N . GLN A 1 80 ? 11.891 15.639 14.779 1.00 53.69 80 GLN A N 1
ATOM 632 C CA . GLN A 1 80 ? 11.293 16.364 15.890 1.00 53.69 80 GLN A CA 1
ATOM 633 C C . GLN A 1 80 ? 9.996 17.019 15.403 1.00 53.69 80 GLN A C 1
ATOM 635 O O . GLN A 1 80 ? 9.885 18.228 15.241 1.00 53.69 80 GLN A O 1
ATOM 640 N N . THR A 1 81 ? 8.978 16.188 15.200 1.00 44.59 81 THR A N 1
ATOM 641 C CA . THR A 1 81 ? 7.591 16.580 15.491 1.00 44.59 81 THR A CA 1
ATOM 642 C C . THR A 1 81 ? 7.007 15.597 16.503 1.00 44.59 81 THR A C 1
ATOM 644 O O . THR A 1 81 ? 6.045 14.881 16.269 1.00 44.59 81 THR A O 1
ATOM 647 N N . HIS A 1 82 ? 7.671 15.560 17.657 1.00 48.66 82 HIS A N 1
ATOM 648 C CA . HIS A 1 82 ? 7.053 15.269 18.944 1.00 48.66 82 HIS A CA 1
ATOM 649 C C . HIS A 1 82 ? 7.559 16.337 19.925 1.00 48.66 82 HIS A C 1
ATOM 651 O O . HIS A 1 82 ? 8.490 16.119 20.699 1.00 48.66 82 HIS A O 1
ATOM 657 N N . LEU A 1 83 ? 6.981 17.531 19.798 1.00 44.97 83 LEU A N 1
ATOM 658 C CA . LEU A 1 83 ? 6.560 18.338 20.940 1.00 44.97 83 LEU A CA 1
ATOM 659 C C . LEU A 1 83 ? 5.035 18.273 20.941 1.00 44.97 83 LEU A C 1
ATOM 661 O O . LEU A 1 83 ? 4.462 18.514 19.854 1.00 44.97 83 LEU A O 1
#